Protein AF-A0A7S1CDY5-F1 (afdb_monomer_lite)

Organism: NCBI:txid1486930

Sequence (135 aa):
TLKLVQALFLFCGIGTSMAWYAISGAVAFWSEHYGSDIYGVFLFAYNGPALFLLLAQTAFDDSYDNKFGSKAAYSFRTYLGYVVLGSCCLILIFLDHGVGDGNADRAPLLAFVGIVGVFDSVGYGSLAQMAAKLH

Foldseek 3Di:
DVVVVVVVLVVLLCLLCVLVCVVVVCLVVCCVQPNPCVVVLLVCLQVVLLVVLVVVCVVCVVVVCVPPPLPVVLVVLQVVLNVQSVVLVVCVVVPCVQRDDSCRDCVVVSNSSNSSSNSSSSNVVSSVVVVVVVD

Radius of gyration: 16.95 Å; chains: 1; bounding box: 43×32×43 Å

Secondary structure (DSSP, 8-state):
-HHHHHHHHHHHHHHHHHHHHHHHHTHHHHHHHH-TTHHHHHHHHHHHHHHHHHHHHHHHHHHHHHHH-HHHHHHHHHHHHHHHHHHHHHHGGGTTTTTTSS---SHHHHHHHHHHHHHHHHHHHHHHHHHHTT-

Structure (mmCIF, N/CA/C/O backbone):
data_AF-A0A7S1CDY5-F1
#
_entry.id   AF-A0A7S1CDY5-F1
#
loop_
_atom_site.group_PDB
_atom_site.id
_atom_site.type_symbol
_atom_site.label_atom_id
_atom_site.label_alt_id
_atom_site.label_comp_id
_atom_site.label_asym_id
_atom_site.label_entity_id
_atom_site.label_seq_id
_atom_site.pdbx_PDB_ins_code
_atom_site.Cartn_x
_atom_site.Cartn_y
_atom_site.Cartn_z
_atom_site.occupancy
_atom_site.B_iso_or_equiv
_atom_site.auth_seq_id
_atom_site.auth_comp_id
_atom_site.auth_asym_id
_atom_site.auth_atom_id
_atom_site.pdbx_PDB_model_num
ATOM 1 N N . THR A 1 1 ? -13.537 19.559 19.359 1.00 79.25 1 THR A N 1
ATOM 2 C CA . THR A 1 1 ? -13.236 18.110 19.359 1.00 79.25 1 THR A CA 1
ATOM 3 C C . THR A 1 1 ? -13.417 17.476 17.988 1.00 79.25 1 THR A C 1
ATOM 5 O O . THR A 1 1 ? -12.435 16.981 17.462 1.00 79.25 1 THR A O 1
ATOM 8 N N . LEU A 1 2 ? -14.588 17.574 17.338 1.00 85.31 2 LEU A N 1
ATOM 9 C CA . LEU A 1 2 ? -14.829 16.964 16.012 1.00 85.31 2 LEU A CA 1
ATOM 10 C C . LEU A 1 2 ? -13.854 17.418 14.905 1.00 85.31 2 LEU A C 1
ATOM 12 O O . LEU A 1 2 ? -13.281 16.584 14.215 1.00 85.31 2 LEU A O 1
ATOM 16 N N . LYS A 1 3 ? -13.599 18.730 14.785 1.00 88.75 3 LYS A N 1
ATOM 17 C CA . LYS A 1 3 ? -12.652 19.277 13.791 1.00 88.75 3 LYS A CA 1
ATOM 18 C C . LYS A 1 3 ? -11.227 18.731 13.949 1.00 88.75 3 LYS A C 1
ATOM 20 O O . LYS A 1 3 ? -10.537 18.521 12.962 1.00 88.75 3 LYS A O 1
ATOM 25 N N . LEU A 1 4 ? -10.800 18.489 15.192 1.00 90.00 4 LEU A N 1
ATOM 26 C CA . LEU A 1 4 ? -9.487 17.910 15.481 1.00 90.00 4 LEU A CA 1
ATOM 27 C C . LEU A 1 4 ? -9.426 16.450 15.018 1.00 90.00 4 LEU A C 1
ATOM 29 O O . LEU A 1 4 ? -8.459 16.057 14.383 1.00 90.00 4 LEU A O 1
ATOM 33 N N . VAL A 1 5 ? -10.479 15.669 15.279 1.00 87.50 5 VAL A N 1
ATOM 34 C CA . VAL A 1 5 ? -10.576 14.275 14.822 1.00 87.50 5 VAL A CA 1
ATOM 35 C C . VAL A 1 5 ? -10.544 14.202 13.294 1.00 87.50 5 VAL A C 1
ATOM 37 O O . VAL A 1 5 ? -9.761 13.441 12.741 1.00 87.50 5 VAL A O 1
ATOM 40 N N . GLN A 1 6 ? -11.310 15.050 12.604 1.00 88.38 6 GLN A N 1
ATOM 41 C CA . GLN A 1 6 ? -11.295 15.133 11.137 1.00 88.38 6 GLN A CA 1
ATOM 42 C C . GLN A 1 6 ? -9.906 15.485 10.585 1.00 88.38 6 GLN A C 1
ATOM 44 O O . GLN A 1 6 ? -9.455 14.864 9.627 1.00 88.38 6 GLN A O 1
ATOM 49 N N . ALA A 1 7 ? -9.208 16.439 11.211 1.00 90.44 7 ALA A N 1
ATOM 50 C CA . ALA A 1 7 ? -7.842 16.784 10.828 1.00 90.44 7 ALA A CA 1
ATOM 51 C C . ALA A 1 7 ? -6.877 15.600 11.015 1.00 90.44 7 ALA A C 1
ATOM 53 O O . ALA A 1 7 ? -6.051 15.348 10.144 1.00 90.44 7 ALA A O 1
ATOM 54 N N . LEU A 1 8 ? -7.007 14.835 12.104 1.00 90.12 8 LEU A N 1
ATOM 55 C CA . LEU A 1 8 ? -6.195 13.635 12.327 1.00 90.12 8 LEU A CA 1
ATOM 56 C C . LEU A 1 8 ? -6.444 12.572 11.250 1.00 90.12 8 LEU A C 1
ATOM 58 O O . LEU A 1 8 ? -5.481 12.068 10.686 1.00 90.12 8 LEU A O 1
ATOM 62 N N . PHE A 1 9 ? -7.703 12.290 10.896 1.00 90.00 9 PHE A N 1
ATOM 63 C CA . PHE A 1 9 ? -8.015 11.358 9.802 1.00 90.00 9 PHE A CA 1
ATOM 64 C C . PHE A 1 9 ? -7.466 11.823 8.450 1.00 90.00 9 PHE A C 1
ATOM 66 O O . PHE A 1 9 ? -7.008 10.993 7.667 1.00 90.00 9 PHE A O 1
ATOM 73 N N . LEU A 1 10 ? -7.459 13.134 8.189 1.00 90.56 10 LEU A N 1
ATOM 74 C CA . LEU A 1 10 ? -6.848 13.695 6.985 1.00 90.56 10 LEU A CA 1
ATOM 75 C C . LEU A 1 10 ? -5.341 13.413 6.939 1.00 90.56 10 LEU A C 1
ATOM 77 O O . LEU A 1 10 ? -4.858 12.865 5.951 1.00 90.56 10 LEU A O 1
ATOM 81 N N . PHE A 1 11 ? -4.602 13.747 8.002 1.00 91.50 11 PHE A N 1
ATOM 82 C CA . PHE A 1 11 ? -3.164 13.458 8.071 1.00 91.50 11 PHE A CA 1
ATOM 83 C C . PHE A 1 11 ? -2.884 11.965 7.974 1.00 91.50 11 PHE A C 1
ATOM 85 O O . PHE A 1 11 ? -1.930 11.552 7.314 1.00 91.50 11 PHE A O 1
ATOM 92 N N . CYS A 1 12 ? -3.751 11.159 8.578 1.00 90.94 12 CYS A N 1
ATOM 93 C CA . CYS A 1 12 ? -3.658 9.724 8.489 1.00 90.94 12 CYS A CA 1
ATOM 94 C C . CYS A 1 12 ? -3.794 9.219 7.042 1.00 90.94 12 CYS A C 1
ATOM 96 O O . CYS A 1 12 ? -2.952 8.436 6.602 1.00 90.94 12 CYS A O 1
ATOM 98 N N . GLY A 1 13 ? -4.789 9.699 6.293 1.00 89.69 13 GLY A N 1
ATOM 99 C CA . GLY A 1 13 ? -4.979 9.333 4.885 1.00 89.69 13 GLY A CA 1
ATOM 100 C C . GLY A 1 13 ? -3.850 9.820 3.970 1.00 89.69 13 GLY A C 1
ATOM 101 O O . GLY A 1 13 ? -3.434 9.109 3.058 1.00 89.69 13 GLY A O 1
ATOM 102 N N . ILE A 1 14 ? -3.298 11.009 4.233 1.00 91.50 14 ILE A N 1
ATOM 103 C CA . ILE A 1 14 ? -2.111 11.498 3.512 1.00 91.50 14 ILE A CA 1
ATOM 104 C C . ILE A 1 14 ? -0.933 10.548 3.746 1.00 91.50 14 ILE A C 1
ATOM 106 O O . ILE A 1 14 ? -0.265 10.150 2.794 1.00 91.50 14 ILE A O 1
ATOM 110 N N . GLY A 1 15 ? -0.694 10.168 5.004 1.00 90.12 15 GLY A N 1
ATOM 111 C CA . GLY A 1 15 ? 0.419 9.299 5.370 1.00 90.12 15 GLY A CA 1
ATOM 112 C C . GLY A 1 15 ? 0.337 7.907 4.744 1.00 90.12 15 GLY A C 1
ATOM 113 O O . GLY A 1 15 ? 1.366 7.383 4.329 1.00 90.12 15 GLY A O 1
ATOM 114 N N . THR A 1 16 ? -0.860 7.319 4.642 1.00 89.25 16 THR A N 1
ATOM 115 C CA . THR A 1 16 ? -1.035 5.994 4.023 1.00 89.25 16 THR A CA 1
ATOM 116 C C . THR A 1 16 ? -0.800 6.054 2.512 1.00 89.25 16 THR A C 1
ATOM 118 O O . THR A 1 16 ? 0.005 5.295 1.978 1.00 89.25 16 THR A O 1
ATOM 121 N N . SER A 1 17 ? -1.352 7.067 1.840 1.00 91.00 17 SER A N 1
ATOM 122 C CA . SER A 1 17 ? -1.207 7.229 0.386 1.00 91.00 17 SER A CA 1
ATOM 123 C C . SER A 1 17 ? 0.199 7.624 -0.092 1.00 91.00 17 SER A C 1
ATOM 125 O O . SER A 1 17 ? 0.515 7.483 -1.276 1.00 91.00 17 SER A O 1
ATOM 127 N N . MET A 1 18 ? 1.041 8.184 0.780 1.00 92.25 18 MET A N 1
ATOM 128 C CA . MET A 1 18 ? 2.283 8.856 0.377 1.00 92.25 18 MET A CA 1
ATOM 129 C C . MET A 1 18 ? 3.252 7.940 -0.384 1.00 92.25 18 MET A C 1
ATOM 131 O O . MET A 1 18 ? 3.845 8.367 -1.375 1.00 92.25 18 MET A O 1
ATOM 135 N N . ALA A 1 19 ? 3.385 6.682 0.043 1.00 92.62 19 ALA A N 1
ATOM 136 C CA . ALA A 1 19 ? 4.289 5.721 -0.587 1.00 92.62 19 ALA A CA 1
ATOM 137 C C . ALA A 1 19 ? 3.870 5.393 -2.029 1.00 92.62 19 ALA A C 1
ATOM 139 O O . ALA A 1 19 ? 4.714 5.366 -2.925 1.00 92.62 19 ALA A O 1
ATOM 140 N N . TRP A 1 20 ? 2.568 5.212 -2.276 1.00 94.38 20 TRP A N 1
ATOM 141 C CA . TRP A 1 20 ? 2.051 4.998 -3.627 1.00 94.38 20 TRP A CA 1
ATOM 142 C C . TRP A 1 20 ? 2.309 6.206 -4.523 1.00 94.38 20 TRP A C 1
ATOM 144 O O . TRP A 1 20 ? 2.857 6.048 -5.613 1.00 94.38 20 TRP A O 1
ATOM 154 N N . TYR A 1 21 ? 1.993 7.413 -4.044 1.00 94.00 21 TYR A N 1
ATOM 155 C CA . TYR A 1 21 ? 2.213 8.634 -4.821 1.00 94.00 21 TYR A CA 1
ATOM 156 C C . TYR A 1 21 ? 3.688 8.874 -5.148 1.00 94.00 21 TYR A C 1
ATOM 158 O O . TYR A 1 21 ? 3.988 9.348 -6.244 1.00 94.00 21 TYR A O 1
ATOM 166 N N . ALA A 1 22 ? 4.610 8.519 -4.249 1.00 92.12 22 ALA A N 1
ATOM 167 C CA . ALA A 1 22 ? 6.044 8.596 -4.517 1.00 92.12 22 ALA A CA 1
ATOM 168 C C . ALA A 1 22 ? 6.463 7.667 -5.672 1.00 92.12 22 ALA A C 1
ATOM 170 O O . ALA A 1 22 ? 7.203 8.083 -6.562 1.00 92.12 22 ALA A O 1
ATOM 171 N N . ILE A 1 23 ? 5.941 6.437 -5.705 1.00 92.06 23 ILE A N 1
ATOM 172 C CA . ILE A 1 23 ? 6.223 5.470 -6.777 1.00 92.06 23 ILE A CA 1
ATOM 173 C C . ILE A 1 23 ? 5.571 5.914 -8.090 1.00 92.06 23 ILE A C 1
ATOM 175 O O . ILE A 1 23 ? 6.239 5.986 -9.122 1.00 92.06 23 ILE A O 1
ATOM 179 N N . SER A 1 24 ? 4.272 6.231 -8.063 1.00 92.25 24 SER A N 1
ATOM 180 C CA . SER A 1 24 ? 3.506 6.583 -9.261 1.00 92.25 24 SER A CA 1
ATOM 181 C C . SER A 1 24 ? 3.921 7.932 -9.847 1.00 92.25 24 SER A C 1
ATOM 183 O O . SER A 1 24 ? 3.850 8.123 -11.056 1.00 92.25 24 SER A O 1
ATOM 185 N N . GLY A 1 25 ? 4.382 8.868 -9.013 1.00 92.31 25 GLY A N 1
ATOM 186 C CA . GLY A 1 25 ? 4.914 10.156 -9.461 1.00 92.31 25 GLY A CA 1
ATOM 187 C C . GLY A 1 25 ? 6.177 10.013 -10.314 1.00 92.31 25 GLY A C 1
ATOM 188 O O . GLY A 1 25 ? 6.424 10.839 -11.188 1.00 92.31 25 GLY A O 1
ATOM 189 N N . ALA A 1 26 ? 6.930 8.927 -10.127 1.00 90.56 26 ALA A N 1
ATOM 190 C CA . ALA A 1 26 ? 8.115 8.591 -10.909 1.00 90.56 26 ALA A CA 1
ATOM 191 C C . ALA A 1 26 ? 7.816 7.661 -12.105 1.00 90.56 26 ALA A C 1
ATOM 193 O O . ALA A 1 26 ? 8.729 7.064 -12.667 1.00 90.56 26 ALA A O 1
ATOM 194 N N . VAL A 1 27 ? 6.556 7.529 -12.544 1.00 90.25 27 VAL A N 1
ATOM 195 C CA . VAL A 1 27 ? 6.175 6.607 -13.636 1.00 90.25 27 VAL A CA 1
ATOM 196 C C . VAL A 1 27 ? 6.952 6.827 -14.935 1.00 90.25 27 VAL A C 1
ATOM 198 O O . VAL A 1 27 ? 7.265 5.853 -15.614 1.00 90.25 27 VAL A O 1
ATOM 201 N N . ALA A 1 28 ? 7.301 8.073 -15.273 1.00 90.56 28 ALA A N 1
ATOM 202 C CA . ALA A 1 28 ? 8.097 8.374 -16.462 1.00 90.56 28 ALA A CA 1
ATOM 203 C C . ALA A 1 28 ? 9.490 7.730 -16.380 1.00 90.56 28 ALA A C 1
ATOM 205 O O . ALA A 1 28 ? 9.901 7.052 -17.317 1.00 90.56 28 ALA A O 1
ATOM 206 N N . PHE A 1 29 ? 10.146 7.853 -15.221 1.00 89.44 29 PHE A N 1
ATOM 207 C CA . PHE A 1 29 ? 11.425 7.205 -14.939 1.00 89.44 29 PHE A CA 1
ATOM 208 C C . PHE A 1 29 ? 11.302 5.680 -15.030 1.00 89.44 29 PHE A C 1
ATOM 210 O O . PHE A 1 29 ? 12.082 5.034 -15.723 1.00 89.44 29 PHE A O 1
ATOM 217 N N . TRP A 1 30 ? 10.285 5.086 -14.402 1.00 88.69 30 TRP A N 1
ATOM 218 C CA . TRP A 1 30 ? 10.091 3.635 -14.466 1.00 88.69 30 TRP A CA 1
ATOM 219 C C . TRP A 1 30 ? 9.796 3.141 -15.884 1.00 88.69 30 TRP A C 1
ATOM 221 O O . TRP A 1 30 ? 10.252 2.066 -16.260 1.00 88.69 30 TRP A O 1
ATOM 231 N N . SER A 1 31 ? 9.052 3.916 -16.674 1.00 89.69 31 SER A N 1
ATOM 232 C CA . SER A 1 31 ? 8.675 3.546 -18.043 1.00 89.69 31 SER A CA 1
ATOM 233 C C . SER A 1 31 ? 9.863 3.582 -18.998 1.00 89.69 31 SER A C 1
ATOM 235 O O . SER A 1 31 ? 9.940 2.756 -19.904 1.00 89.69 31 SER A O 1
ATOM 237 N N . GLU A 1 32 ? 10.798 4.509 -18.787 1.00 88.75 32 GLU A N 1
ATOM 238 C CA . GLU A 1 32 ? 12.047 4.584 -19.548 1.00 88.75 32 GLU A CA 1
ATOM 2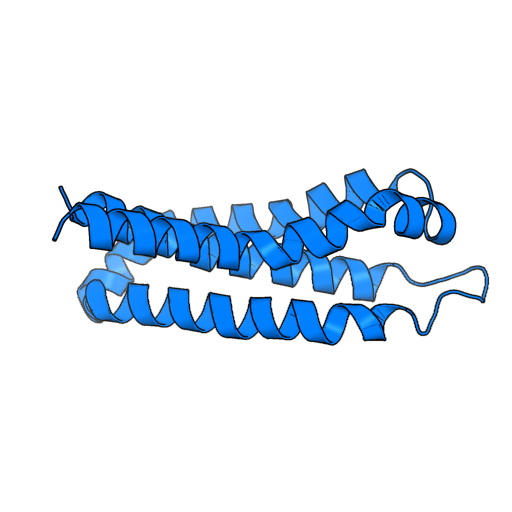39 C C . GLU A 1 32 ? 12.938 3.359 -19.294 1.00 88.75 32 GLU A C 1
ATOM 241 O O . GLU A 1 32 ? 13.507 2.804 -20.231 1.00 88.75 32 GLU A O 1
ATOM 246 N N . HIS A 1 33 ? 12.991 2.880 -18.049 1.00 85.88 33 HIS A N 1
ATOM 247 C CA . HIS A 1 33 ? 13.895 1.797 -17.648 1.00 85.88 33 HIS A CA 1
ATOM 248 C C . HIS A 1 33 ? 13.303 0.393 -17.778 1.00 85.88 33 HIS A C 1
ATOM 250 O O . HIS A 1 33 ? 14.017 -0.560 -18.086 1.00 85.88 33 HIS A O 1
ATOM 256 N N . TYR A 1 34 ? 11.999 0.252 -17.551 1.00 85.31 34 TYR A N 1
ATOM 257 C CA . TYR A 1 34 ? 11.319 -1.038 -17.533 1.00 85.31 34 TYR A CA 1
ATOM 258 C C . TYR A 1 34 ? 10.286 -1.185 -18.646 1.00 85.31 34 TYR A C 1
ATOM 260 O O . TYR A 1 34 ? 9.702 -2.250 -18.743 1.00 85.31 34 TYR A O 1
ATOM 268 N N . GLY A 1 35 ? 10.071 -0.196 -19.512 1.00 88.44 35 GLY A N 1
ATOM 269 C CA . GLY A 1 35 ? 9.102 -0.271 -20.608 1.00 88.44 35 GLY A CA 1
ATOM 270 C C . GLY A 1 35 ? 7.742 0.345 -20.275 1.00 88.44 35 GLY A C 1
ATOM 271 O O . GLY A 1 35 ? 7.366 0.524 -19.117 1.00 88.44 35 GLY A O 1
ATOM 272 N N . SER A 1 36 ? 6.984 0.684 -21.318 1.00 89.94 36 SER A N 1
ATOM 273 C CA . SER A 1 36 ? 5.730 1.445 -21.208 1.00 89.94 36 SER A CA 1
ATOM 274 C C . SER A 1 36 ? 4.589 0.694 -20.513 1.00 89.94 36 SER A C 1
ATOM 276 O O . SER A 1 36 ? 3.627 1.319 -20.067 1.00 89.94 36 SER A O 1
ATOM 278 N N . ASP A 1 37 ? 4.684 -0.631 -20.388 1.00 92.56 37 ASP A N 1
ATOM 279 C CA . ASP A 1 37 ? 3.708 -1.472 -19.694 1.00 92.56 37 ASP A CA 1
ATOM 280 C C . ASP A 1 37 ? 3.838 -1.412 -18.163 1.00 92.56 37 ASP A C 1
ATOM 282 O O . ASP A 1 37 ? 2.908 -1.808 -17.453 1.00 92.56 37 ASP A O 1
ATOM 286 N N . ILE A 1 38 ? 4.949 -0.879 -17.636 1.00 90.38 38 ILE A N 1
ATOM 287 C CA . ILE A 1 38 ? 5.300 -0.966 -16.212 1.00 90.38 38 ILE A CA 1
ATOM 288 C C . ILE A 1 38 ? 4.229 -0.392 -15.283 1.00 90.38 38 ILE A C 1
ATOM 290 O O . ILE A 1 38 ? 3.963 -0.960 -14.227 1.00 90.38 38 ILE A O 1
ATOM 294 N N . TYR A 1 39 ? 3.555 0.687 -15.685 1.00 92.94 39 TYR A N 1
ATOM 295 C CA . TYR A 1 39 ? 2.506 1.295 -14.870 1.00 92.94 39 TYR A CA 1
ATOM 296 C C . TYR A 1 39 ? 1.286 0.379 -14.715 1.00 92.94 39 TYR A C 1
ATOM 298 O O . TYR A 1 39 ? 0.728 0.258 -13.625 1.00 92.94 39 TYR A O 1
ATOM 306 N N . GLY A 1 40 ? 0.900 -0.319 -15.788 1.00 94.81 40 GLY A N 1
ATOM 307 C CA . GLY A 1 40 ? -0.166 -1.318 -15.730 1.00 94.81 40 GLY A CA 1
ATOM 308 C C . GLY A 1 40 ? 0.206 -2.476 -14.804 1.00 94.81 40 GLY A C 1
ATOM 309 O O . GLY A 1 40 ? -0.612 -2.915 -13.994 1.00 94.81 40 GLY A O 1
ATOM 310 N N . VAL A 1 41 ? 1.466 -2.914 -14.856 1.00 94.00 41 VAL A N 1
ATOM 311 C CA . VAL A 1 41 ? 1.983 -3.956 -13.959 1.00 94.00 41 VAL A CA 1
ATOM 312 C C . VAL A 1 41 ? 2.023 -3.470 -12.506 1.00 94.00 41 VAL A C 1
ATOM 314 O O . VAL A 1 41 ? 1.654 -4.227 -11.611 1.00 94.00 41 VAL A O 1
ATOM 317 N N . PHE A 1 42 ? 2.378 -2.207 -12.247 1.00 94.94 42 PHE A N 1
ATOM 318 C CA . PHE A 1 42 ? 2.317 -1.616 -10.905 1.00 94.94 42 PHE A CA 1
ATOM 319 C C . PHE A 1 42 ? 0.904 -1.606 -10.345 1.00 94.94 42 PHE A C 1
ATOM 321 O O . PHE A 1 42 ? 0.713 -1.989 -9.197 1.00 94.94 42 PHE A O 1
ATOM 328 N N . LEU A 1 43 ? -0.094 -1.221 -11.144 1.00 95.56 43 LEU A N 1
ATOM 329 C CA . LEU A 1 43 ? -1.490 -1.258 -10.711 1.00 95.56 43 LEU A CA 1
ATOM 330 C C . LEU A 1 43 ? -1.913 -2.674 -10.314 1.00 95.56 43 LEU A C 1
ATOM 332 O O . LEU A 1 43 ? -2.596 -2.841 -9.304 1.00 95.56 43 LEU A O 1
ATOM 336 N N . PHE A 1 44 ? -1.485 -3.691 -11.063 1.00 95.56 44 PHE A N 1
ATOM 337 C CA . PHE A 1 44 ? -1.769 -5.081 -10.719 1.00 95.56 44 PHE A CA 1
ATOM 338 C C . PHE A 1 44 ? -1.031 -5.528 -9.451 1.00 95.56 44 PHE A C 1
ATOM 340 O O . PHE A 1 44 ? -1.646 -6.110 -8.560 1.00 95.56 44 PHE A O 1
ATOM 347 N N . ALA A 1 45 ? 0.262 -5.217 -9.336 1.00 95.44 45 ALA A N 1
ATOM 348 C CA . ALA A 1 45 ? 1.071 -5.551 -8.167 1.00 95.44 45 ALA A CA 1
ATOM 349 C C . ALA A 1 45 ? 0.555 -4.865 -6.894 1.00 95.44 45 ALA A C 1
ATOM 351 O O . ALA A 1 45 ? 0.552 -5.480 -5.835 1.00 95.44 45 ALA A O 1
ATOM 352 N N . TYR A 1 46 ? 0.070 -3.628 -7.007 1.00 95.88 46 TYR A N 1
ATOM 353 C CA . TYR A 1 46 ? -0.493 -2.853 -5.906 1.00 95.88 46 TYR A CA 1
ATOM 354 C C . TYR A 1 46 ? -1.860 -3.385 -5.464 1.00 95.88 46 TYR A C 1
ATOM 356 O O . TYR A 1 46 ? -2.075 -3.681 -4.291 1.00 95.88 46 TYR A O 1
ATOM 364 N N . ASN A 1 47 ? -2.796 -3.528 -6.409 1.00 94.38 47 ASN A N 1
ATOM 365 C CA . ASN A 1 47 ? -4.192 -3.840 -6.095 1.00 94.38 47 ASN A CA 1
ATOM 366 C C . ASN A 1 47 ? -4.450 -5.341 -5.928 1.00 94.38 47 ASN A C 1
ATOM 368 O O . ASN A 1 47 ? -5.329 -5.724 -5.161 1.00 94.38 47 ASN A O 1
ATOM 372 N N . GLY A 1 48 ? -3.714 -6.204 -6.631 1.00 93.44 48 GLY A N 1
ATOM 373 C CA . GLY A 1 48 ? -3.943 -7.650 -6.620 1.00 93.44 48 GLY A CA 1
ATOM 374 C C . GLY A 1 48 ? -3.875 -8.239 -5.206 1.00 93.44 48 GLY A C 1
ATOM 375 O O . GLY A 1 48 ? -4.888 -8.736 -4.715 1.00 93.44 48 GLY A O 1
ATOM 376 N N . PRO A 1 49 ? -2.729 -8.142 -4.507 1.00 91.56 49 PRO A N 1
ATOM 377 C CA . PRO A 1 49 ? -2.591 -8.608 -3.127 1.00 91.56 49 PRO A CA 1
ATOM 378 C C . PRO A 1 49 ? -3.543 -7.901 -2.153 1.00 91.56 49 PRO A C 1
ATOM 380 O O . PRO A 1 49 ? -4.110 -8.542 -1.267 1.00 91.56 49 PRO A O 1
ATOM 383 N N . ALA A 1 50 ? -3.749 -6.594 -2.342 1.00 89.44 50 ALA A N 1
ATOM 384 C CA . ALA A 1 50 ? -4.658 -5.785 -1.538 1.00 89.44 50 ALA A CA 1
ATOM 385 C C . ALA A 1 50 ? -6.099 -6.313 -1.568 1.00 89.44 50 ALA A C 1
ATOM 387 O O . ALA A 1 50 ? -6.731 -6.424 -0.520 1.00 89.44 50 ALA A O 1
ATOM 388 N N . LEU A 1 51 ? -6.611 -6.706 -2.738 1.00 89.62 51 LEU A N 1
ATOM 389 C CA . LEU A 1 51 ? -7.961 -7.259 -2.872 1.00 89.62 51 LEU A CA 1
ATOM 390 C C . LEU A 1 51 ? -8.139 -8.541 -2.055 1.00 89.62 51 LEU A C 1
ATOM 392 O O . LEU A 1 51 ? -9.116 -8.666 -1.318 1.00 89.62 51 LEU A O 1
ATOM 396 N N . PHE A 1 52 ? -7.189 -9.477 -2.134 1.00 89.19 52 PHE A N 1
ATOM 397 C CA . PHE A 1 52 ? -7.249 -10.708 -1.338 1.00 89.19 52 PHE A CA 1
ATOM 398 C C . PHE A 1 52 ? -7.211 -10.415 0.159 1.00 89.19 52 PHE A C 1
ATOM 400 O O . PHE A 1 52 ? -7.944 -11.035 0.932 1.00 89.19 52 PHE A O 1
ATOM 407 N N . LEU A 1 53 ? -6.392 -9.445 0.564 1.00 88.12 53 LEU A N 1
ATOM 408 C CA . LEU A 1 53 ? -6.308 -9.023 1.951 1.00 88.12 53 LEU A CA 1
ATOM 409 C C . LEU A 1 53 ? -7.611 -8.384 2.437 1.00 88.12 53 LEU A C 1
ATOM 411 O O . LEU A 1 53 ? -8.067 -8.725 3.521 1.00 88.12 53 LEU A O 1
ATOM 415 N N . LEU A 1 54 ? -8.226 -7.500 1.651 1.00 84.88 54 LEU A N 1
ATOM 416 C CA . LEU A 1 54 ? -9.492 -6.848 2.000 1.00 84.88 54 LEU A CA 1
ATOM 417 C C . LEU A 1 54 ? -10.634 -7.864 2.127 1.00 84.88 54 LEU A C 1
ATOM 419 O O . LEU A 1 54 ? -11.446 -7.780 3.052 1.00 84.88 54 LEU A O 1
ATOM 423 N N . LEU A 1 55 ? -10.674 -8.868 1.245 1.00 86.88 55 LEU A N 1
ATOM 424 C CA . LEU A 1 55 ? -11.622 -9.980 1.354 1.00 86.88 55 LEU A CA 1
ATOM 425 C C . LEU A 1 55 ? -11.385 -10.792 2.634 1.00 86.88 55 LEU A C 1
ATOM 427 O O . LEU A 1 55 ? -12.338 -11.104 3.348 1.00 86.88 55 LEU A O 1
ATOM 431 N N . ALA A 1 56 ? -10.123 -11.086 2.962 1.00 85.81 56 ALA A N 1
ATOM 432 C CA . ALA A 1 56 ? -9.770 -11.773 4.201 1.00 85.81 56 ALA A CA 1
ATOM 433 C C . ALA A 1 56 ? -10.129 -10.939 5.443 1.00 85.81 56 ALA A C 1
ATOM 435 O O . ALA A 1 56 ? -10.716 -11.466 6.383 1.00 85.81 56 ALA A O 1
ATOM 436 N N . GLN A 1 57 ? -9.850 -9.636 5.439 1.00 81.94 57 GLN A N 1
ATOM 437 C CA . GLN A 1 57 ? -10.233 -8.722 6.518 1.00 81.94 57 GLN A CA 1
ATOM 438 C C . GLN A 1 57 ? -11.744 -8.728 6.726 1.00 81.94 57 GLN A C 1
ATOM 440 O O . GLN A 1 57 ? -12.199 -8.926 7.845 1.00 81.94 57 GLN A O 1
ATOM 445 N N . THR A 1 58 ? -12.527 -8.637 5.651 1.00 79.75 58 THR A N 1
ATOM 446 C CA . THR A 1 58 ? -13.996 -8.681 5.739 1.00 79.75 58 THR A CA 1
ATOM 447 C C . THR A 1 58 ? -14.501 -9.988 6.363 1.00 79.75 58 THR A C 1
ATOM 449 O O . THR A 1 58 ? -15.475 -9.975 7.108 1.00 79.75 58 THR A O 1
ATOM 452 N N . ALA A 1 59 ? -13.842 -11.120 6.094 1.00 83.81 59 ALA A N 1
ATOM 453 C CA . ALA A 1 59 ? -14.250 -12.422 6.623 1.00 83.81 59 ALA A CA 1
ATOM 454 C C . ALA A 1 59 ? -13.808 -12.677 8.077 1.00 83.81 59 ALA A C 1
ATOM 456 O O . ALA A 1 59 ? -14.499 -13.383 8.812 1.00 83.81 59 ALA A O 1
ATOM 457 N N . PHE A 1 60 ? -12.651 -12.152 8.491 1.00 82.69 60 PHE A N 1
ATOM 458 C CA . PHE A 1 60 ? -12.014 -12.519 9.763 1.00 82.69 60 PHE A CA 1
ATOM 459 C C . PHE A 1 60 ? -11.980 -11.399 10.810 1.00 82.69 60 PHE A C 1
ATOM 461 O O . PHE A 1 60 ? -11.748 -11.696 11.987 1.00 82.69 60 PHE A O 1
ATOM 468 N N . ASP A 1 61 ? -12.229 -10.142 10.433 1.00 76.69 61 ASP A N 1
ATOM 469 C CA . ASP A 1 61 ? -12.132 -9.008 11.360 1.00 76.69 61 ASP A CA 1
ATOM 470 C C . ASP A 1 61 ? -13.138 -9.099 12.502 1.00 76.69 61 ASP A C 1
ATOM 472 O O . ASP A 1 61 ? -12.746 -8.901 13.649 1.00 76.69 61 ASP A O 1
ATOM 476 N N . ASP A 1 62 ? -14.376 -9.521 12.241 1.00 74.38 62 ASP A N 1
ATOM 477 C CA . ASP A 1 62 ? -15.385 -9.682 13.295 1.00 74.38 62 ASP A CA 1
ATOM 478 C C . ASP A 1 62 ? -14.945 -10.698 14.362 1.00 74.38 62 ASP A C 1
ATOM 480 O O . ASP A 1 62 ? -15.142 -10.496 15.561 1.00 74.38 62 ASP A O 1
ATOM 484 N N . SER A 1 63 ? -14.301 -11.795 13.955 1.00 76.12 63 SER A N 1
ATOM 485 C CA . SER A 1 63 ? -13.792 -12.803 14.893 1.00 76.12 63 SER A CA 1
ATOM 486 C C . SER A 1 63 ? -12.606 -12.272 15.705 1.00 76.12 63 SER A C 1
ATOM 488 O O . SER A 1 63 ? -12.509 -12.510 16.913 1.00 76.12 63 SER A O 1
ATOM 490 N N . TYR A 1 64 ? -11.715 -11.520 15.056 1.00 72.81 64 TYR A N 1
ATOM 491 C CA . TYR A 1 64 ? -10.526 -10.954 15.685 1.00 72.81 64 TYR A CA 1
ATOM 492 C C . TYR A 1 64 ? -10.868 -9.818 16.661 1.00 72.81 64 TYR A C 1
ATOM 494 O O . TYR A 1 64 ? -10.368 -9.792 17.789 1.00 72.81 64 TYR A O 1
ATOM 502 N N . ASP A 1 65 ? -11.763 -8.916 16.266 1.00 70.62 65 ASP A N 1
ATOM 503 C CA . ASP A 1 65 ? -12.183 -7.763 17.062 1.00 70.62 65 ASP A CA 1
ATOM 504 C C . ASP A 1 65 ? -12.935 -8.179 18.324 1.00 70.62 65 ASP A C 1
ATOM 506 O O . ASP A 1 65 ? -12.715 -7.598 19.391 1.00 70.62 65 ASP A O 1
ATOM 510 N N . ASN A 1 6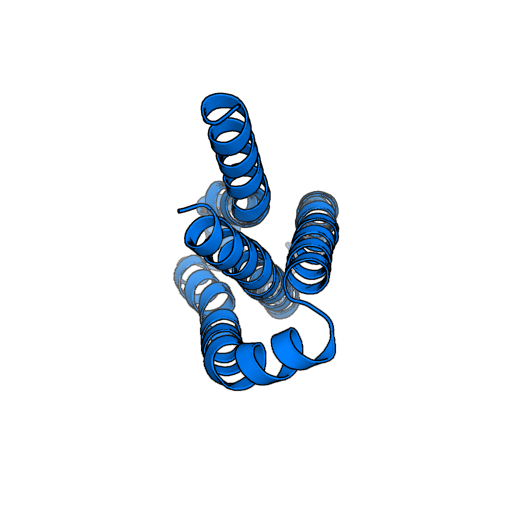6 ? -13.753 -9.231 18.231 1.00 72.38 66 ASN A N 1
ATOM 511 C CA . ASN A 1 66 ? -14.426 -9.826 19.385 1.00 72.38 66 ASN A CA 1
ATOM 512 C C . ASN A 1 66 ? -13.440 -10.451 20.387 1.00 72.38 66 ASN A C 1
ATOM 514 O O . ASN A 1 66 ? -13.734 -10.510 21.579 1.00 72.38 66 ASN A O 1
ATOM 518 N N . LYS A 1 67 ? -12.262 -10.898 19.930 1.00 75.56 67 LYS A N 1
ATOM 519 C CA . LYS A 1 67 ? -11.253 -11.554 20.775 1.00 75.56 67 LYS A CA 1
ATOM 520 C C . LYS A 1 67 ? -10.269 -10.579 21.426 1.00 75.56 67 LYS A C 1
ATOM 522 O O . LYS A 1 67 ? -9.896 -10.788 22.577 1.00 75.56 67 LYS A O 1
ATOM 527 N N . PHE A 1 68 ? -9.826 -9.548 20.707 1.00 71.19 68 PHE A N 1
ATOM 528 C CA . PHE A 1 68 ? -8.740 -8.654 21.150 1.00 71.19 68 PHE A CA 1
ATOM 529 C C . PHE A 1 68 ? -9.189 -7.232 21.507 1.00 71.19 68 PHE A C 1
ATOM 531 O O . PHE A 1 68 ? -8.398 -6.455 22.043 1.00 71.19 68 PHE A O 1
ATOM 538 N N . GLY A 1 69 ? -10.452 -6.887 21.251 1.00 72.25 69 GLY A N 1
ATOM 539 C CA . GLY A 1 69 ? -10.982 -5.548 21.470 1.00 72.25 69 GLY A CA 1
ATOM 540 C C . GLY A 1 69 ? -10.673 -4.614 20.299 1.00 72.25 69 GLY A C 1
ATOM 541 O O . GLY A 1 69 ? -9.520 -4.325 19.970 1.00 72.25 69 GLY A O 1
ATOM 542 N N . SER A 1 70 ? -11.733 -4.073 19.702 1.00 72.44 70 SER A N 1
ATOM 543 C CA . SER A 1 70 ? -11.671 -3.368 18.418 1.00 72.44 70 SER A CA 1
ATOM 544 C C . SER A 1 70 ? -10.734 -2.148 18.404 1.00 72.44 70 SER A C 1
ATOM 546 O O . SER A 1 70 ? -10.031 -1.911 17.431 1.00 72.44 70 SER A O 1
ATOM 548 N N . LYS A 1 71 ? -10.655 -1.365 19.492 1.00 74.62 71 LYS A N 1
ATOM 549 C CA . LYS A 1 71 ? -9.844 -0.126 19.515 1.00 74.62 71 LYS A CA 1
ATOM 550 C C . LYS A 1 71 ? -8.334 -0.381 19.451 1.00 74.62 71 LYS A C 1
ATOM 552 O O . LYS A 1 71 ? -7.621 0.336 18.746 1.00 74.62 71 LYS A O 1
ATOM 557 N N . ALA A 1 72 ? -7.849 -1.376 20.194 1.00 78.06 72 ALA A N 1
ATOM 558 C CA . ALA A 1 72 ? -6.429 -1.714 20.225 1.00 78.06 72 ALA A CA 1
ATOM 559 C C . ALA A 1 72 ? -5.993 -2.356 18.901 1.00 78.06 72 ALA A C 1
ATOM 561 O O . ALA A 1 72 ? -4.938 -2.008 18.371 1.00 78.06 72 ALA A O 1
ATOM 562 N N . ALA A 1 73 ? -6.844 -3.216 18.331 1.00 81.12 73 ALA A N 1
ATOM 563 C CA . ALA A 1 73 ? -6.599 -3.867 17.050 1.00 81.12 73 ALA A CA 1
ATOM 564 C C . ALA A 1 73 ? -6.423 -2.853 15.906 1.00 81.12 73 ALA A C 1
ATOM 566 O O . ALA A 1 73 ? -5.405 -2.890 15.213 1.00 81.12 73 ALA A O 1
ATOM 567 N N . TYR A 1 74 ? -7.346 -1.895 15.751 1.00 82.81 74 TYR A N 1
ATOM 568 C CA . TYR A 1 74 ? -7.241 -0.887 14.686 1.00 82.81 74 TYR A CA 1
ATOM 569 C C . TYR A 1 74 ? -6.033 0.031 14.848 1.00 82.81 74 TYR A C 1
ATOM 571 O O . TYR A 1 74 ? -5.353 0.341 13.869 1.00 82.81 74 TYR A O 1
ATOM 579 N N . SER A 1 75 ? -5.733 0.436 16.085 1.00 84.12 75 SER A N 1
ATOM 580 C CA . SER A 1 75 ? -4.590 1.309 16.367 1.00 84.12 75 SER A CA 1
ATOM 581 C C . SER A 1 75 ? -3.270 0.610 16.037 1.00 84.12 75 SER A C 1
ATOM 583 O O . SER A 1 75 ? -2.401 1.203 15.400 1.00 84.12 75 SER A O 1
ATOM 585 N N . PHE A 1 76 ? -3.139 -0.669 16.402 1.00 88.00 76 PHE A N 1
ATOM 586 C CA . PHE A 1 76 ? -1.963 -1.475 16.078 1.00 88.00 76 PHE A CA 1
ATOM 587 C C . PHE A 1 76 ? -1.782 -1.651 14.565 1.00 88.00 76 PHE A C 1
ATOM 589 O O . PHE A 1 76 ? -0.694 -1.399 14.052 1.00 88.00 76 PHE A O 1
ATOM 596 N N . ARG A 1 77 ? -2.843 -2.031 13.840 1.00 88.88 77 ARG A N 1
ATOM 597 C CA . ARG A 1 77 ? -2.808 -2.209 12.376 1.00 88.88 77 ARG A CA 1
ATOM 598 C C . ARG A 1 77 ? -2.418 -0.920 11.656 1.00 88.88 77 ARG A C 1
ATOM 600 O O . ARG A 1 77 ? -1.567 -0.944 10.772 1.00 88.88 77 ARG A O 1
ATOM 607 N N . THR A 1 78 ? -2.991 0.201 12.084 1.00 89.19 78 THR A N 1
ATOM 608 C CA . THR A 1 78 ? -2.685 1.530 11.542 1.00 89.19 78 THR A CA 1
ATOM 609 C C . THR A 1 78 ? -1.223 1.908 11.793 1.00 89.19 78 THR A C 1
ATOM 611 O O . THR A 1 78 ? -0.525 2.331 10.875 1.00 89.19 78 THR A O 1
ATOM 614 N N . TYR A 1 79 ? -0.727 1.706 13.018 1.00 91.06 79 TYR A N 1
ATOM 615 C CA . TYR A 1 79 ? 0.668 1.989 13.363 1.00 91.06 79 TYR A CA 1
ATOM 616 C C . TYR A 1 79 ? 1.647 1.121 12.567 1.00 91.06 79 TYR A C 1
ATOM 618 O O . TYR A 1 79 ? 2.623 1.630 12.020 1.00 91.06 79 TYR A O 1
ATOM 626 N N . LEU A 1 80 ? 1.357 -0.177 12.447 1.00 91.56 8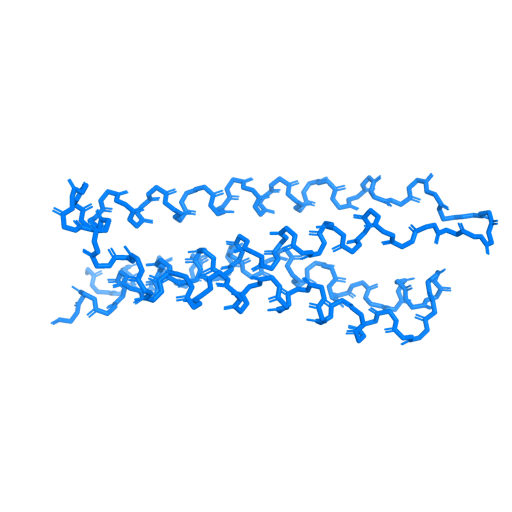0 LEU A N 1
ATOM 627 C CA . LEU A 1 80 ? 2.140 -1.100 11.632 1.00 91.56 80 LEU A CA 1
ATOM 628 C C . LEU A 1 80 ? 2.174 -0.653 10.163 1.00 91.56 80 LEU A C 1
ATOM 630 O O . LEU A 1 80 ? 3.249 -0.620 9.568 1.00 91.56 80 LEU A O 1
ATOM 634 N N . GLY A 1 81 ? 1.025 -0.247 9.612 1.00 92.25 81 GLY A N 1
ATOM 635 C CA . GLY A 1 81 ? 0.926 0.332 8.272 1.00 92.25 81 GLY A CA 1
ATOM 636 C C . GLY A 1 81 ? 1.856 1.531 8.093 1.00 92.25 81 GLY A C 1
ATOM 637 O O . GLY A 1 81 ? 2.665 1.537 7.170 1.00 92.25 81 GLY A O 1
ATOM 638 N N . TYR A 1 82 ? 1.834 2.500 9.012 1.00 92.38 82 TYR A N 1
ATOM 639 C CA . TYR A 1 82 ? 2.724 3.665 8.928 1.00 92.38 82 TYR A CA 1
ATOM 640 C C . TYR A 1 82 ? 4.203 3.324 9.016 1.00 92.38 82 TYR A C 1
ATOM 642 O O . TYR A 1 82 ? 4.995 3.895 8.270 1.00 92.38 82 TYR A O 1
ATOM 650 N N . VAL A 1 83 ? 4.594 2.414 9.910 1.00 94.38 83 VAL A N 1
ATOM 651 C CA . VAL A 1 83 ? 6.001 2.017 10.047 1.00 94.38 83 VAL A CA 1
ATOM 652 C C . VAL A 1 83 ? 6.500 1.381 8.754 1.00 94.38 83 VAL A C 1
ATOM 654 O O . VAL A 1 83 ? 7.586 1.726 8.283 1.00 94.38 83 VAL A O 1
ATOM 657 N N . VAL A 1 84 ? 5.707 0.493 8.151 1.00 94.81 84 VAL A N 1
ATOM 658 C CA . VAL A 1 84 ? 6.084 -0.173 6.900 1.00 94.81 84 VAL A CA 1
ATOM 659 C C . VAL A 1 84 ? 6.093 0.811 5.735 1.00 94.81 84 VAL A C 1
ATOM 661 O O . VAL A 1 84 ? 7.104 0.906 5.047 1.00 94.81 84 VAL A O 1
ATOM 664 N N . LEU A 1 85 ? 5.035 1.601 5.545 1.00 94.38 85 LEU A N 1
ATOM 665 C CA . LEU A 1 85 ? 4.946 2.571 4.447 1.00 94.38 85 LEU A CA 1
ATOM 666 C C . LEU A 1 85 ? 6.009 3.671 4.557 1.00 94.38 85 LEU A C 1
ATOM 668 O O . LEU A 1 85 ? 6.630 4.032 3.559 1.00 94.38 85 LEU A O 1
ATOM 672 N N . GLY A 1 86 ? 6.280 4.157 5.770 1.00 93.25 86 GLY A N 1
ATOM 673 C CA . GLY A 1 86 ? 7.365 5.100 6.033 1.00 93.25 86 GLY A CA 1
ATOM 674 C C . GLY A 1 86 ? 8.731 4.506 5.689 1.00 93.25 86 GLY A C 1
ATOM 675 O O . GLY A 1 86 ? 9.546 5.162 5.043 1.00 93.25 86 GLY A O 1
ATOM 676 N N . SER A 1 87 ? 8.957 3.240 6.048 1.00 93.31 87 SER A N 1
ATOM 677 C CA . SER A 1 87 ? 10.181 2.512 5.696 1.00 93.31 87 SER A CA 1
ATOM 678 C C . SER A 1 87 ? 10.297 2.302 4.184 1.00 93.31 87 SER A C 1
ATOM 680 O O . SER A 1 87 ? 11.375 2.492 3.627 1.00 93.31 87 SER A O 1
ATOM 682 N N . CYS A 1 88 ? 9.194 1.999 3.494 1.00 93.38 88 CYS A N 1
ATOM 683 C CA . CYS A 1 88 ? 9.149 1.926 2.035 1.00 93.38 88 CYS A CA 1
ATOM 684 C C . CYS A 1 88 ? 9.577 3.256 1.400 1.00 93.38 88 CYS A C 1
ATOM 686 O O . CYS A 1 88 ? 10.469 3.258 0.556 1.00 93.38 88 CYS A O 1
ATOM 688 N N . CYS A 1 89 ? 9.037 4.393 1.846 1.00 91.56 89 CYS A N 1
ATOM 689 C CA . CYS A 1 89 ? 9.450 5.706 1.338 1.00 91.56 89 CYS A CA 1
ATOM 690 C C . CYS A 1 89 ? 10.965 5.946 1.461 1.00 91.56 89 CYS A C 1
ATOM 692 O O . CYS A 1 89 ? 11.565 6.520 0.556 1.00 91.56 89 CYS A O 1
ATOM 694 N N . LEU A 1 90 ? 11.589 5.488 2.551 1.00 91.31 90 LEU A N 1
ATOM 695 C CA . LEU A 1 90 ? 13.037 5.609 2.758 1.00 91.31 90 LEU A CA 1
ATOM 696 C C . LEU A 1 90 ? 13.849 4.623 1.910 1.00 91.31 90 LEU A C 1
ATOM 698 O O . LEU A 1 90 ? 14.963 4.943 1.515 1.00 91.31 90 LEU A O 1
ATOM 702 N N . ILE A 1 91 ? 13.314 3.433 1.637 1.00 90.06 91 ILE A N 1
ATOM 703 C CA . ILE A 1 91 ? 13.996 2.387 0.861 1.00 90.06 91 ILE A CA 1
ATOM 704 C C . ILE A 1 91 ? 13.905 2.650 -0.648 1.00 90.06 91 ILE A C 1
ATOM 706 O O . ILE A 1 91 ? 14.795 2.235 -1.387 1.00 90.06 91 ILE A O 1
ATOM 710 N N . LEU A 1 92 ? 12.876 3.373 -1.107 1.00 86.19 92 LEU A N 1
ATOM 711 C CA . LEU A 1 92 ? 12.624 3.645 -2.527 1.00 86.19 92 LEU A CA 1
ATOM 712 C C . LEU A 1 92 ? 13.847 4.222 -3.258 1.00 86.19 92 LEU A C 1
ATOM 714 O O . LEU A 1 92 ? 14.102 3.851 -4.398 1.00 86.19 92 LEU A O 1
ATOM 718 N N . ILE A 1 93 ? 14.637 5.070 -2.596 1.00 84.56 93 ILE A N 1
ATOM 719 C CA . ILE A 1 93 ? 15.840 5.683 -3.186 1.00 84.56 93 ILE A CA 1
ATOM 720 C C . ILE A 1 93 ? 16.973 4.679 -3.462 1.00 84.56 93 ILE A C 1
ATOM 722 O O . ILE A 1 93 ? 17.875 4.980 -4.235 1.00 84.56 93 ILE A O 1
ATOM 726 N N . PHE A 1 94 ? 16.944 3.502 -2.833 1.00 84.12 94 PHE A N 1
ATOM 727 C CA . PHE A 1 94 ? 17.970 2.462 -2.963 1.00 84.12 94 PHE A CA 1
ATOM 728 C C . PHE A 1 94 ? 17.551 1.321 -3.902 1.00 84.12 94 PHE A C 1
ATOM 730 O O . PHE A 1 94 ? 18.342 0.417 -4.166 1.00 84.12 94 PHE A O 1
ATOM 737 N N . LEU A 1 95 ? 16.318 1.349 -4.417 1.00 77.88 95 LEU A N 1
ATOM 738 C CA . LEU A 1 95 ? 15.769 0.319 -5.309 1.00 77.88 95 LEU A CA 1
ATOM 739 C C . LEU A 1 95 ? 16.317 0.384 -6.748 1.00 77.88 95 LEU A C 1
ATOM 741 O O . LEU A 1 95 ? 15.993 -0.479 -7.558 1.00 77.88 95 LEU A O 1
ATOM 745 N N . ASP A 1 96 ? 17.165 1.369 -7.054 1.00 64.38 96 ASP A N 1
ATOM 746 C CA . ASP A 1 96 ? 17.667 1.679 -8.401 1.00 64.38 96 ASP A CA 1
ATOM 747 C C . ASP A 1 96 ? 18.975 0.950 -8.792 1.00 64.38 96 ASP A C 1
ATOM 749 O O . ASP A 1 96 ? 19.452 1.037 -9.919 1.00 64.38 96 ASP A O 1
ATOM 753 N N . HIS A 1 97 ? 19.594 0.183 -7.888 1.00 55.62 97 HIS A N 1
ATOM 754 C CA . HIS A 1 97 ? 20.954 -0.353 -8.088 1.00 55.62 97 HIS A CA 1
ATOM 755 C C . HIS A 1 97 ? 21.117 -1.494 -9.125 1.00 55.62 97 HIS A C 1
ATOM 757 O O . HIS A 1 97 ? 22.147 -2.162 -9.131 1.00 55.62 97 HIS A O 1
ATOM 763 N N . GLY A 1 98 ? 20.151 -1.717 -10.022 1.00 52.47 98 GLY A N 1
ATOM 764 C CA . GLY A 1 98 ? 20.228 -2.717 -11.106 1.00 52.47 98 GLY A CA 1
ATOM 765 C C . GLY A 1 98 ? 19.904 -2.175 -12.502 1.00 52.47 98 GLY A C 1
ATOM 766 O O . GLY A 1 98 ? 19.821 -2.937 -13.467 1.00 52.47 98 GLY A O 1
ATOM 767 N N . VAL A 1 99 ? 19.690 -0.865 -12.618 1.00 52.44 99 VAL A N 1
ATOM 768 C CA . VAL A 1 99 ? 19.214 -0.206 -13.832 1.00 52.44 99 VAL A CA 1
ATOM 769 C C . VAL A 1 99 ? 20.410 0.163 -14.718 1.00 52.44 99 VAL A C 1
ATOM 771 O O . VAL A 1 99 ? 20.949 1.262 -14.662 1.00 52.44 99 VAL A O 1
ATOM 774 N N . GLY A 1 100 ? 20.892 -0.803 -15.502 1.00 51.25 100 GLY A N 1
ATOM 775 C CA . GLY A 1 100 ? 22.028 -0.583 -16.409 1.00 51.25 100 GLY A CA 1
ATOM 776 C C . GLY A 1 100 ? 22.341 -1.735 -17.363 1.00 51.25 100 GLY A C 1
ATOM 777 O O . GLY A 1 100 ? 22.836 -1.493 -18.458 1.00 51.25 100 GLY A O 1
ATOM 778 N N . ASP A 1 101 ? 21.981 -2.973 -17.011 1.00 54.22 101 ASP A N 1
ATOM 779 C CA . ASP A 1 101 ? 22.435 -4.168 -17.745 1.00 54.22 101 ASP A CA 1
ATOM 780 C C . ASP A 1 101 ? 21.470 -4.692 -18.828 1.00 54.22 101 ASP A C 1
ATOM 782 O O . ASP A 1 101 ? 21.578 -5.831 -19.277 1.00 54.22 101 ASP A O 1
ATOM 786 N N . GLY A 1 102 ? 20.497 -3.894 -19.283 1.00 54.25 102 GLY A N 1
ATOM 787 C CA . GLY A 1 102 ? 19.586 -4.282 -20.378 1.00 54.25 102 GLY A CA 1
ATOM 788 C C . GLY A 1 102 ? 18.626 -5.447 -20.068 1.00 54.25 102 GLY A C 1
ATOM 789 O O . GLY A 1 102 ? 17.747 -5.733 -20.873 1.00 54.25 102 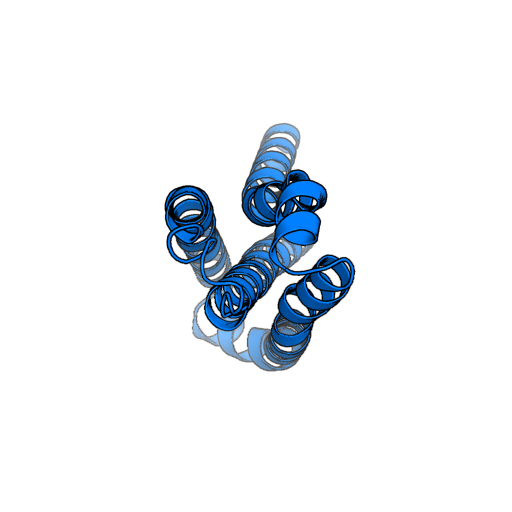GLY A O 1
ATOM 790 N N . ASN A 1 103 ? 18.751 -6.067 -18.889 1.00 56.91 103 ASN A N 1
ATOM 791 C CA . ASN A 1 103 ? 17.879 -7.094 -18.311 1.00 56.91 103 ASN A CA 1
ATOM 792 C C . ASN A 1 103 ? 17.609 -6.781 -16.827 1.00 56.91 103 ASN A C 1
ATOM 794 O O . ASN A 1 103 ? 17.834 -7.618 -15.953 1.00 56.91 103 ASN A O 1
ATOM 798 N N . ALA A 1 104 ? 17.181 -5.553 -16.517 1.00 65.88 104 ALA A N 1
ATOM 799 C CA . ALA A 1 104 ? 16.838 -5.190 -15.145 1.00 65.88 104 ALA A CA 1
ATOM 800 C C . ALA A 1 104 ? 15.625 -6.016 -14.683 1.00 65.88 104 ALA A C 1
ATOM 802 O O . ALA A 1 104 ? 14.526 -5.900 -15.236 1.00 65.88 104 ALA A O 1
ATOM 803 N N . ASP A 1 105 ? 15.835 -6.880 -13.689 1.00 80.06 105 ASP A N 1
ATOM 804 C CA . ASP A 1 105 ? 14.769 -7.686 -13.106 1.00 80.06 105 ASP A CA 1
ATOM 805 C C . ASP A 1 105 ? 13.728 -6.767 -12.451 1.00 80.06 105 ASP A C 1
ATOM 807 O O . ASP A 1 105 ? 14.027 -6.004 -11.533 1.00 80.06 105 ASP A O 1
ATOM 811 N N . ARG A 1 106 ? 12.484 -6.838 -12.938 1.00 85.88 106 ARG A N 1
ATOM 812 C CA . ARG A 1 106 ? 11.351 -6.068 -12.405 1.00 85.88 106 ARG A CA 1
ATOM 813 C C . ARG A 1 106 ? 10.867 -6.633 -11.065 1.00 85.88 106 ARG A C 1
ATOM 815 O O . ARG A 1 106 ? 10.162 -5.934 -10.337 1.00 85.88 106 ARG A O 1
ATOM 822 N N . ALA A 1 107 ? 11.194 -7.885 -10.729 1.00 88.06 107 ALA A N 1
ATOM 823 C CA . ALA A 1 107 ? 10.610 -8.594 -9.592 1.00 88.06 107 ALA A CA 1
ATOM 824 C C . ALA A 1 107 ? 10.800 -7.892 -8.231 1.00 88.06 107 ALA A C 1
ATOM 826 O O . ALA A 1 107 ? 9.810 -7.798 -7.500 1.00 88.06 107 ALA A O 1
ATOM 827 N N . PRO A 1 108 ? 11.979 -7.338 -7.875 1.00 87.69 108 PRO A N 1
ATOM 828 C CA . PRO A 1 108 ? 12.163 -6.642 -6.599 1.00 87.69 108 PRO A CA 1
ATOM 829 C C . PRO A 1 108 ? 11.279 -5.397 -6.477 1.00 87.69 108 PRO A C 1
ATOM 831 O O . PRO A 1 108 ? 10.670 -5.162 -5.433 1.00 87.69 108 PRO A O 1
ATOM 834 N N . LEU A 1 109 ? 11.155 -4.633 -7.566 1.00 89.44 109 LEU A N 1
ATOM 835 C CA . LEU A 1 109 ? 10.313 -3.443 -7.622 1.00 89.44 109 LEU A CA 1
ATOM 836 C C . LEU A 1 109 ? 8.828 -3.804 -7.529 1.00 89.44 109 LEU A C 1
ATOM 838 O O . LEU A 1 109 ? 8.083 -3.169 -6.788 1.00 89.44 109 LEU A O 1
ATOM 842 N N . LEU A 1 110 ? 8.393 -4.861 -8.218 1.00 92.06 110 LEU A N 1
ATOM 843 C CA . LEU A 1 110 ? 7.008 -5.334 -8.142 1.00 92.06 110 LEU A CA 1
ATOM 844 C C . LEU A 1 110 ? 6.657 -5.888 -6.760 1.00 92.06 110 LEU A C 1
ATOM 846 O O . LEU A 1 110 ? 5.574 -5.604 -6.249 1.00 92.06 110 LEU A O 1
ATOM 850 N N . ALA A 1 111 ? 7.570 -6.628 -6.127 1.00 92.25 111 ALA A N 1
ATOM 851 C CA . ALA A 1 111 ? 7.399 -7.084 -4.751 1.00 92.25 111 ALA A CA 1
ATOM 852 C C . ALA A 1 111 ? 7.272 -5.893 -3.792 1.00 92.25 111 ALA A C 1
ATOM 854 O O . ALA A 1 111 ? 6.390 -5.878 -2.934 1.00 92.25 111 ALA A O 1
ATOM 855 N N . PHE A 1 112 ? 8.098 -4.863 -3.981 1.00 93.25 112 PHE A N 1
ATOM 856 C CA . PHE A 1 112 ? 8.029 -3.630 -3.209 1.00 93.25 112 PHE A CA 1
ATOM 857 C C . PHE A 1 112 ? 6.692 -2.895 -3.393 1.00 93.25 112 PHE A C 1
ATOM 859 O O . PHE A 1 112 ? 6.046 -2.551 -2.404 1.00 93.25 112 PHE A O 1
ATOM 866 N N . VAL A 1 113 ? 6.222 -2.724 -4.634 1.00 94.88 113 VAL A N 1
ATOM 867 C CA . VAL A 1 113 ? 4.904 -2.131 -4.936 1.00 94.88 113 VAL A CA 1
ATOM 868 C C . VAL A 1 113 ? 3.772 -2.934 -4.291 1.00 94.88 113 VAL A C 1
ATOM 870 O O . VAL A 1 113 ? 2.842 -2.348 -3.737 1.00 94.88 113 VAL A O 1
ATOM 873 N N . GLY A 1 114 ? 3.863 -4.266 -4.308 1.00 95.31 114 GLY A N 1
ATOM 874 C CA . GLY A 1 114 ? 2.890 -5.135 -3.650 1.00 95.31 114 GLY A CA 1
ATOM 875 C C . GLY A 1 114 ? 2.868 -4.977 -2.132 1.00 95.31 114 GLY A C 1
ATOM 876 O O . GLY A 1 114 ? 1.789 -4.894 -1.548 1.00 95.31 114 GLY A O 1
ATOM 877 N N . ILE A 1 115 ? 4.033 -4.862 -1.487 1.00 95.12 115 ILE A N 1
ATOM 878 C CA . ILE A 1 115 ? 4.124 -4.563 -0.048 1.00 95.12 115 ILE A CA 1
ATOM 879 C C . ILE A 1 115 ? 3.439 -3.227 0.253 1.00 95.12 115 ILE A C 1
ATOM 881 O O . ILE A 1 115 ? 2.629 -3.153 1.176 1.00 95.12 115 ILE A O 1
ATOM 885 N N . VAL A 1 116 ? 3.701 -2.191 -0.548 1.00 95.75 116 VAL A N 1
ATOM 886 C CA . VAL A 1 116 ? 3.043 -0.889 -0.378 1.00 95.75 116 VAL A CA 1
ATOM 887 C C . VAL A 1 116 ? 1.524 -1.027 -0.496 1.00 95.75 116 VAL A C 1
ATOM 889 O O . VAL A 1 116 ? 0.822 -0.576 0.40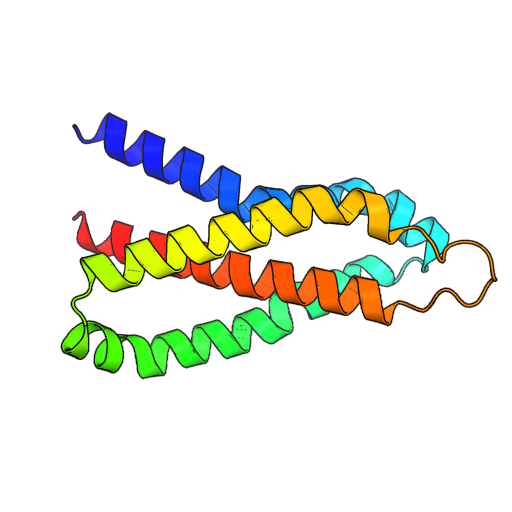3 1.00 95.75 116 VAL A O 1
ATOM 892 N N . GLY A 1 117 ? 1.007 -1.708 -1.522 1.00 94.88 117 GLY A N 1
ATOM 893 C CA . GLY A 1 117 ? -0.439 -1.900 -1.700 1.00 94.88 117 GLY A CA 1
ATOM 894 C C . GLY A 1 117 ? -1.113 -2.661 -0.551 1.00 94.88 117 GLY A C 1
ATOM 895 O O . GLY A 1 117 ? -2.193 -2.278 -0.092 1.00 94.88 117 GLY A O 1
ATOM 896 N N . VAL A 1 118 ? -0.455 -3.700 -0.025 1.00 94.88 118 VAL A N 1
ATOM 897 C CA . VAL A 1 118 ? -0.921 -4.461 1.148 1.00 94.88 118 VAL A CA 1
ATOM 898 C C . VAL A 1 118 ? -1.043 -3.552 2.366 1.00 94.88 118 VAL A C 1
ATOM 900 O O . VAL A 1 118 ? -2.111 -3.484 2.975 1.00 94.88 118 VAL A O 1
ATOM 903 N N . PHE A 1 119 ? 0.025 -2.844 2.734 1.00 94.94 119 PHE A N 1
ATOM 904 C CA . PHE A 1 119 ? 0.039 -2.052 3.967 1.00 94.94 119 PHE A CA 1
ATOM 905 C C . PHE A 1 119 ? -0.739 -0.739 3.853 1.00 94.94 119 PHE A C 1
ATOM 907 O O . PHE A 1 119 ? -1.301 -0.296 4.857 1.00 94.94 119 PHE A O 1
ATOM 914 N N . ASP A 1 120 ? -0.856 -0.171 2.653 1.00 93.88 120 ASP A N 1
ATOM 915 C CA . ASP A 1 120 ? -1.787 0.926 2.380 1.00 93.88 120 ASP A CA 1
ATOM 916 C C . ASP A 1 120 ? -3.230 0.479 2.634 1.00 93.88 120 ASP A C 1
ATOM 918 O O . ASP A 1 120 ? -3.952 1.121 3.395 1.00 93.88 120 ASP A O 1
ATOM 922 N N . SER A 1 121 ? -3.614 -0.697 2.128 1.00 92.00 121 SER A N 1
ATOM 923 C CA . SER A 1 121 ? -4.950 -1.266 2.352 1.00 92.00 121 SER A CA 1
ATOM 924 C C . SER A 1 121 ? -5.219 -1.594 3.821 1.00 92.00 121 SER A C 1
ATOM 926 O O . SER A 1 121 ? -6.322 -1.352 4.311 1.00 92.00 121 SER A O 1
ATOM 928 N N . VAL A 1 122 ? -4.220 -2.091 4.563 1.00 91.19 122 VAL A N 1
ATOM 929 C CA . VAL A 1 122 ?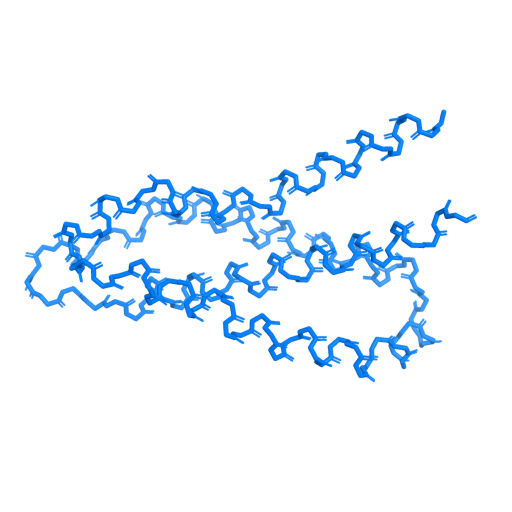 -4.331 -2.291 6.023 1.00 91.19 122 VAL A CA 1
ATOM 930 C C . VAL A 1 122 ? -4.580 -0.968 6.740 1.00 91.19 122 VAL A C 1
ATOM 932 O O . VAL A 1 122 ? -5.470 -0.897 7.594 1.00 91.19 122 VAL A O 1
ATOM 935 N N . GLY A 1 123 ? -3.802 0.066 6.412 1.00 89.75 123 GLY A N 1
ATOM 936 C CA . GLY A 1 123 ? -3.924 1.393 7.010 1.00 89.75 123 GLY A CA 1
ATOM 937 C C . GLY A 1 123 ? -5.279 2.025 6.706 1.00 89.75 123 GLY A C 1
ATOM 938 O O . GLY A 1 123 ? -6.022 2.363 7.628 1.00 89.75 123 GLY A O 1
ATOM 939 N N . TYR A 1 124 ? -5.643 2.112 5.425 1.00 88.00 124 TYR A N 1
ATOM 940 C CA . TYR A 1 124 ? -6.925 2.664 4.987 1.00 88.00 124 TYR A CA 1
ATOM 941 C C . TYR A 1 124 ? -8.123 1.888 5.523 1.00 88.00 124 TYR A C 1
ATOM 943 O O . TYR A 1 124 ? -9.057 2.505 6.035 1.00 88.00 124 TYR A O 1
ATOM 951 N N . GLY A 1 125 ? -8.100 0.554 5.455 1.00 87.38 125 GLY A N 1
ATOM 952 C CA . GLY A 1 125 ? -9.180 -0.292 5.966 1.00 87.38 125 GLY A CA 1
ATOM 953 C C . GLY A 1 125 ? -9.403 -0.087 7.464 1.00 87.38 125 GLY A C 1
ATOM 954 O O . GLY A 1 125 ? -10.531 0.138 7.901 1.00 87.38 125 GLY A O 1
ATOM 955 N N . SER A 1 126 ? -8.319 -0.051 8.245 1.00 88.25 126 SER A N 1
ATOM 956 C CA . SER A 1 126 ? -8.390 0.186 9.694 1.00 88.25 126 SER A CA 1
ATOM 957 C C . SER A 1 126 ? -8.927 1.583 10.021 1.00 88.25 126 SER A C 1
ATOM 959 O O . SER A 1 126 ? -9.787 1.730 10.891 1.00 88.25 126 SER A O 1
ATOM 961 N N . LEU A 1 127 ? -8.477 2.616 9.300 1.00 88.50 127 LEU A N 1
ATOM 962 C CA . LEU A 1 127 ? -8.967 3.988 9.469 1.00 88.50 127 LEU A CA 1
ATOM 963 C C . LEU A 1 127 ? -10.448 4.117 9.094 1.00 88.50 127 LEU A C 1
ATOM 965 O O . LEU A 1 127 ? -11.199 4.770 9.817 1.00 88.50 127 LEU A O 1
ATOM 969 N N . ALA A 1 128 ? -10.889 3.473 8.012 1.00 86.75 128 ALA A N 1
ATOM 970 C CA . ALA A 1 128 ? -12.289 3.471 7.591 1.00 86.75 128 ALA A CA 1
ATOM 971 C C . ALA A 1 128 ? -13.195 2.803 8.639 1.00 86.75 128 ALA A C 1
ATOM 973 O O . ALA A 1 128 ? -14.235 3.355 9.001 1.00 86.75 128 ALA A O 1
ATOM 974 N N . GLN A 1 129 ? -12.770 1.664 9.193 1.00 84.56 129 GLN A N 1
ATOM 975 C CA . GLN A 1 129 ? -13.485 0.980 10.275 1.00 84.56 129 GLN A CA 1
ATOM 976 C C . GLN A 1 129 ? -13.536 1.824 11.562 1.00 84.56 129 GLN A C 1
ATOM 978 O O . GLN A 1 129 ? -14.575 1.882 12.224 1.00 84.56 129 GLN A O 1
ATOM 983 N N . MET A 1 130 ? -12.448 2.522 11.913 1.00 85.19 130 MET A N 1
ATOM 984 C CA . MET A 1 130 ? -12.435 3.461 13.043 1.00 85.19 130 MET A CA 1
ATOM 985 C C . MET A 1 130 ? -13.381 4.645 12.819 1.00 85.19 130 MET A C 1
ATOM 987 O O . MET A 1 130 ? -14.112 5.017 13.737 1.00 85.19 130 MET A O 1
ATOM 991 N N . ALA A 1 131 ? -13.385 5.219 11.614 1.00 84.75 131 ALA A N 1
ATOM 992 C CA . ALA A 1 131 ? -14.255 6.332 11.241 1.00 84.75 131 ALA A CA 1
ATOM 993 C C . ALA A 1 131 ? -15.740 5.942 11.283 1.00 84.75 131 ALA A C 1
ATOM 995 O O . ALA A 1 131 ? -16.554 6.698 11.809 1.00 84.75 131 ALA A O 1
ATOM 996 N N . ALA A 1 132 ? -16.092 4.738 10.824 1.00 84.00 132 ALA A N 1
ATOM 997 C CA . ALA A 1 132 ? -17.466 4.234 10.869 1.00 84.00 132 ALA A CA 1
ATOM 998 C C . ALA A 1 132 ? -18.031 4.137 12.299 1.00 84.00 132 ALA A C 1
ATOM 1000 O O . ALA A 1 132 ? -19.237 4.250 12.492 1.00 84.00 132 ALA A O 1
ATOM 1001 N N . LYS A 1 133 ? -17.164 3.965 13.307 1.00 79.62 133 LYS A N 1
ATOM 1002 C CA . LYS A 1 133 ? -17.532 3.860 14.731 1.00 79.62 133 LYS A CA 1
ATOM 1003 C C . LYS A 1 133 ? -17.515 5.200 15.485 1.00 79.62 133 LYS A C 1
ATOM 1005 O O . LYS A 1 133 ? -17.691 5.206 16.701 1.00 79.62 133 LYS A O 1
ATOM 1010 N N . LEU A 1 134 ? -17.240 6.315 14.801 1.00 71.81 134 LEU A N 1
ATOM 1011 C CA . LEU A 1 134 ? -17.246 7.675 15.366 1.00 71.81 134 LEU A CA 1
ATOM 1012 C C . LEU A 1 134 ? -18.592 8.406 15.210 1.00 71.81 134 LEU A C 1
ATOM 1014 O O . LEU A 1 134 ? -18.726 9.518 15.727 1.00 71.81 134 LEU A O 1
ATOM 1018 N N . HIS A 1 135 ? -19.548 7.796 14.508 1.00 52.84 135 HIS A N 1
ATOM 1019 C CA . HIS A 1 135 ? -20.947 8.220 14.422 1.00 52.84 135 HIS A CA 1
ATOM 1020 C C . HIS A 1 135 ? -21.777 7.576 15.535 1.00 52.84 135 HIS A C 1
ATOM 1022 O O . HIS A 1 135 ? -22.708 8.260 16.015 1.00 52.84 135 HIS A O 1
#

pLDDT: mean 85.67, std 10.42, range [51.25, 95.88]